Protein AF-A0A3D1SYR7-F1 (afdb_monomer_lite)

Foldseek 3Di:
DDDDDDDVVVVHDDDDPVNVVVCVCCVPPQVACCPDPDPSNVVNVVD

Secondary structure (DSSP, 8-state):
-PPP----TTT--PPPHHHHHHHHHHHHT--S-TT-SSHHHHHHHH-

Structure (mmCIF, N/CA/C/O backbone):
data_AF-A0A3D1SYR7-F1
#
_entry.id   AF-A0A3D1SYR7-F1
#
loop_
_atom_site.group_PDB
_atom_site.id
_atom_site.type_symbol
_atom_site.label_atom_id
_atom_site.label_alt_id
_atom_site.label_comp_id
_atom_site.label_asym_id
_atom_site.label_entity_id
_atom_site.label_seq_id
_atom_site.pdbx_PDB_ins_code
_atom_site.Cartn_x
_atom_site.Cartn_y
_atom_site.Cartn_z
_atom_site.occupancy
_atom_site.B_iso_or_equiv
_atom_site.auth_seq_id
_atom_site.auth_comp_id
_atom_site.auth_asym_id
_atom_site.auth_atom_id
_atom_site.pdb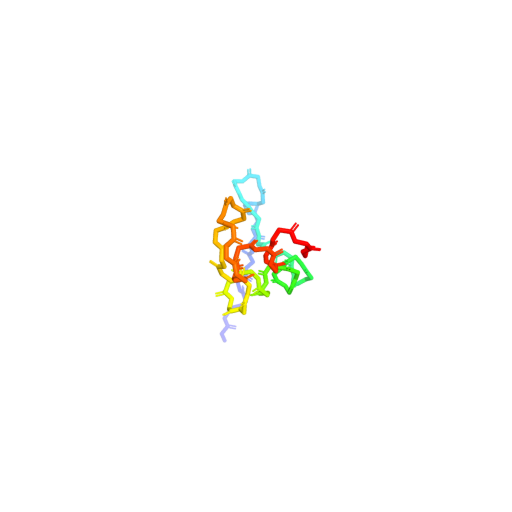x_PDB_model_num
ATOM 1 N N . MET A 1 1 ? -17.981 -16.481 21.692 1.00 72.19 1 MET A N 1
ATOM 2 C CA . MET A 1 1 ? -16.738 -15.685 21.586 1.00 72.19 1 MET A CA 1
ATOM 3 C C . MET A 1 1 ? -17.087 -14.214 21.732 1.00 72.19 1 MET A C 1
ATOM 5 O O . MET A 1 1 ? -18.059 -13.782 21.124 1.00 72.19 1 MET A O 1
ATOM 9 N N . THR A 1 2 ? -16.356 -13.466 22.555 1.00 84.44 2 THR A N 1
ATOM 10 C CA . THR A 1 2 ? -16.633 -12.046 22.833 1.00 84.44 2 THR A CA 1
ATOM 11 C C . THR A 1 2 ? -16.122 -11.165 21.689 1.00 84.44 2 THR A C 1
ATOM 13 O O . THR A 1 2 ? -15.001 -11.351 21.215 1.00 84.44 2 THR A O 1
ATOM 16 N N . LYS A 1 3 ? -16.936 -10.208 21.226 1.00 92.38 3 LYS A N 1
ATOM 17 C CA . LYS A 1 3 ? -16.557 -9.255 20.171 1.00 92.38 3 LYS A CA 1
ATOM 18 C C . LYS A 1 3 ? -15.517 -8.266 20.713 1.00 92.38 3 LYS A C 1
ATOM 20 O O . LYS A 1 3 ? -15.753 -7.635 21.738 1.00 92.38 3 LYS A O 1
ATOM 25 N N . ARG A 1 4 ? -14.384 -8.117 20.020 1.00 94.75 4 ARG A N 1
ATOM 26 C CA . ARG A 1 4 ? -13.361 -7.106 20.340 1.00 94.75 4 ARG A CA 1
ATOM 27 C C . ARG A 1 4 ? -13.765 -5.750 19.759 1.00 94.75 4 ARG A C 1
ATOM 29 O O . ARG A 1 4 ? -14.265 -5.699 18.637 1.00 94.75 4 ARG A O 1
ATOM 36 N N . ILE A 1 5 ? -13.534 -4.678 20.513 1.00 95.69 5 ILE A N 1
ATOM 37 C CA . ILE A 1 5 ? -13.782 -3.292 20.096 1.00 95.69 5 ILE A CA 1
ATOM 38 C C . ILE A 1 5 ? -12.453 -2.544 20.184 1.00 95.69 5 ILE A C 1
ATOM 40 O O . ILE A 1 5 ? -11.776 -2.615 21.207 1.00 95.69 5 ILE A O 1
ATOM 44 N N . TYR A 1 6 ? -12.074 -1.863 19.106 1.00 96.38 6 TYR A N 1
ATOM 45 C CA . TYR A 1 6 ? -10.886 -1.018 19.059 1.00 96.38 6 TYR A CA 1
ATOM 46 C C . TYR A 1 6 ? -11.307 0.438 19.265 1.00 96.38 6 TYR A C 1
ATOM 48 O O . TYR A 1 6 ? -12.184 0.919 18.554 1.00 96.38 6 TYR A O 1
ATOM 56 N N . MET A 1 7 ? -10.734 1.111 20.264 1.00 97.19 7 MET A N 1
ATOM 57 C CA . MET A 1 7 ? -11.089 2.494 20.626 1.00 97.19 7 MET A CA 1
ATOM 58 C C . MET A 1 7 ? -9.857 3.397 20.780 1.00 97.19 7 MET A C 1
ATOM 60 O O . MET A 1 7 ? -9.974 4.498 21.302 1.00 97.19 7 MET A O 1
ATOM 64 N N . ASP A 1 8 ? -8.686 2.955 20.314 1.00 97.75 8 ASP A N 1
ATOM 65 C CA . ASP A 1 8 ? -7.420 3.692 20.433 1.00 97.75 8 ASP A CA 1
ATOM 66 C C . ASP A 1 8 ? -6.996 4.342 19.103 1.00 97.75 8 ASP A C 1
ATOM 68 O O . ASP A 1 8 ? -5.846 4.276 18.674 1.00 97.75 8 ASP A O 1
ATOM 72 N N . HIS A 1 9 ? -7.958 4.970 18.418 1.00 97.75 9 HIS A N 1
ATOM 73 C CA . HIS A 1 9 ? -7.728 5.627 17.125 1.00 97.75 9 HIS A CA 1
ATOM 74 C C . HIS A 1 9 ? -6.802 6.852 17.206 1.00 97.75 9 HIS A C 1
ATOM 76 O O . HIS A 1 9 ? -6.304 7.315 16.181 1.00 97.75 9 HIS A O 1
ATOM 82 N N . ALA A 1 10 ? -6.576 7.380 18.413 1.00 98.06 10 ALA A N 1
ATOM 83 C CA . ALA A 1 10 ? -5.640 8.473 18.651 1.00 98.06 10 ALA A CA 1
ATOM 84 C C . ALA A 1 10 ? -4.174 8.014 18.572 1.00 98.06 10 ALA A C 1
ATOM 86 O O . ALA A 1 10 ? -3.320 8.808 18.184 1.00 98.06 10 ALA A O 1
ATOM 87 N N . ALA A 1 11 ? -3.878 6.752 18.910 1.00 98.38 11 ALA A N 1
ATOM 88 C CA . ALA A 1 11 ? -2.537 6.190 18.781 1.00 98.38 11 ALA A CA 1
ATOM 89 C C . ALA A 1 11 ? -2.235 5.759 17.339 1.00 98.38 11 ALA A C 1
ATOM 91 O O . ALA A 1 11 ? -1.172 6.067 16.801 1.00 98.38 11 ALA A O 1
ATOM 92 N N . THR A 1 12 ? -3.160 5.033 16.702 1.00 97.94 12 THR A N 1
ATOM 93 C CA . THR A 1 12 ? -3.045 4.623 15.296 1.00 97.94 12 THR A CA 1
ATOM 94 C C . THR A 1 12 ? -4.396 4.190 14.729 1.00 97.94 12 THR A C 1
ATOM 96 O O . THR A 1 12 ? -5.392 4.108 15.440 1.00 97.94 12 THR A O 1
ATOM 99 N N . THR A 1 13 ? -4.460 3.905 13.430 1.00 97.81 13 THR A N 1
ATOM 100 C CA . THR A 1 13 ? -5.701 3.518 12.754 1.00 97.81 13 THR A CA 1
ATOM 101 C C . THR A 1 13 ? -5.494 2.289 11.871 1.00 97.81 13 THR A C 1
ATOM 103 O O . THR A 1 13 ? -4.404 2.090 11.330 1.00 97.81 13 THR A O 1
ATOM 106 N N . PRO A 1 14 ? -6.519 1.429 11.722 1.00 97.12 14 PRO A N 1
ATOM 107 C CA . PRO A 1 14 ? -6.466 0.354 10.746 1.00 97.12 14 PRO A CA 1
ATOM 108 C C . PRO A 1 14 ? -6.437 0.940 9.333 1.00 97.12 14 PRO A C 1
ATOM 110 O O . PRO A 1 14 ? -7.076 1.955 9.053 1.00 97.12 1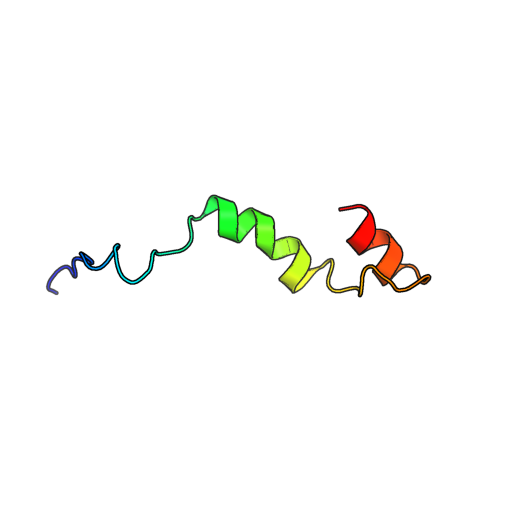4 PRO A O 1
ATOM 113 N N . LEU A 1 15 ? -5.728 0.267 8.432 1.00 97.81 15 LEU A N 1
ATOM 114 C CA . LEU A 1 15 ? -5.678 0.669 7.034 1.00 97.81 15 LEU A CA 1
ATOM 115 C C . LEU A 1 15 ? -7.069 0.542 6.400 1.00 97.81 15 LEU A C 1
ATOM 117 O O . LEU A 1 15 ? -7.737 -0.484 6.552 1.00 97.81 15 LEU A O 1
ATOM 121 N N . HIS A 1 16 ? -7.499 1.571 5.671 1.00 98.31 16 HIS A N 1
ATOM 122 C CA . HIS A 1 16 ? -8.735 1.488 4.901 1.00 98.31 16 HIS A CA 1
ATOM 123 C C . HIS A 1 16 ? -8.575 0.435 3.789 1.00 98.31 16 HIS A C 1
ATOM 125 O O . HIS A 1 16 ? -7.543 0.450 3.111 1.00 98.31 16 HIS A O 1
ATOM 131 N N . PRO A 1 17 ? -9.558 -0.454 3.546 1.00 98.31 17 PRO A N 1
ATOM 132 C CA . PRO A 1 17 ? -9.428 -1.506 2.535 1.00 98.31 17 PRO A CA 1
ATOM 133 C C . PRO A 1 17 ? -9.069 -0.981 1.139 1.00 98.31 17 PRO A C 1
ATOM 135 O O . PRO A 1 17 ? -8.255 -1.582 0.446 1.00 98.31 17 PRO A O 1
ATOM 138 N N . GLU A 1 18 ? -9.617 0.172 0.749 1.00 98.50 18 GLU A N 1
ATOM 139 C CA . GLU A 1 18 ? -9.310 0.805 -0.543 1.00 98.50 18 GLU A CA 1
ATOM 140 C C . GLU A 1 18 ? -7.874 1.338 -0.614 1.00 98.50 18 GLU A C 1
ATOM 142 O O . GLU A 1 18 ? -7.241 1.259 -1.662 1.00 98.50 18 GLU A O 1
ATOM 147 N N . VAL A 1 19 ? -7.326 1.819 0.508 1.00 98.38 19 VAL A N 1
ATOM 148 C CA . VAL A 1 19 ? -5.924 2.257 0.570 1.00 98.38 19 VAL A CA 1
ATOM 149 C C . VAL A 1 19 ? -5.001 1.048 0.458 1.00 98.38 19 VAL A C 1
ATOM 151 O O . VAL A 1 19 ? -4.038 1.093 -0.301 1.00 98.38 19 VAL A O 1
ATOM 154 N N . LEU A 1 20 ? -5.322 -0.060 1.139 1.00 98.44 20 LEU A N 1
ATOM 155 C CA . LEU A 1 20 ? -4.581 -1.312 0.972 1.00 98.44 20 LEU A CA 1
ATOM 156 C C . LEU A 1 20 ? -4.592 -1.759 -0.493 1.00 98.44 20 LEU A C 1
ATOM 158 O O . LEU A 1 20 ? -3.533 -2.035 -1.047 1.00 98.44 20 LEU A O 1
ATOM 162 N N . ALA A 1 21 ? -5.767 -1.783 -1.126 1.00 98.06 21 ALA A N 1
ATOM 163 C CA . ALA A 1 21 ? -5.911 -2.176 -2.525 1.00 98.06 21 ALA A CA 1
ATOM 164 C C . ALA A 1 21 ? -5.092 -1.283 -3.470 1.00 98.06 21 ALA A C 1
ATOM 166 O O . ALA A 1 21 ? -4.428 -1.805 -4.360 1.00 98.06 21 ALA A O 1
ATOM 167 N N . ALA A 1 22 ? -5.074 0.034 -3.242 1.00 97.94 22 ALA A N 1
ATOM 168 C CA . ALA A 1 22 ? -4.261 0.969 -4.019 1.00 97.94 22 ALA A CA 1
ATOM 169 C C . ALA A 1 22 ? -2.748 0.752 -3.830 1.00 97.94 22 ALA A C 1
ATOM 171 O O . ALA A 1 22 ? -1.972 0.983 -4.751 1.00 97.94 22 ALA A O 1
ATOM 172 N N . MET A 1 23 ? -2.319 0.286 -2.652 1.00 98.12 23 MET A N 1
ATOM 173 C CA . MET A 1 23 ? -0.911 -0.016 -2.373 1.00 98.12 23 MET A CA 1
ATOM 174 C C . MET A 1 23 ? -0.455 -1.361 -2.949 1.00 98.12 23 MET A C 1
ATOM 176 O O . MET A 1 23 ? 0.724 -1.505 -3.271 1.00 98.12 23 MET A O 1
ATOM 180 N N . MET A 1 24 ? -1.357 -2.343 -3.070 1.00 98.31 24 MET A N 1
ATOM 181 C CA . MET A 1 24 ? -1.001 -3.718 -3.444 1.00 98.31 24 MET A CA 1
ATOM 182 C C . MET A 1 24 ? -0.154 -3.837 -4.721 1.00 98.31 24 MET A C 1
ATOM 184 O O . MET A 1 24 ? 0.843 -4.555 -4.652 1.00 98.31 24 MET A O 1
ATOM 188 N N . PRO A 1 25 ? -0.446 -3.132 -5.836 1.00 98.00 25 PRO A N 1
ATOM 189 C CA . PRO A 1 25 ? 0.348 -3.249 -7.059 1.00 98.00 25 PRO A CA 1
ATOM 190 C C . PRO A 1 25 ? 1.839 -2.983 -6.836 1.00 98.00 25 PRO A C 1
ATOM 192 O O . PRO A 1 25 ? 2.675 -3.708 -7.362 1.00 98.00 25 PRO A O 1
ATOM 195 N N . TYR A 1 26 ? 2.189 -2.009 -5.994 1.00 97.62 26 TYR A N 1
ATOM 196 C CA . TYR A 1 26 ? 3.579 -1.643 -5.696 1.00 97.62 26 TYR A CA 1
ATOM 197 C C . TYR A 1 26 ? 4.285 -2.629 -4.754 1.00 97.62 26 TYR A C 1
ATOM 199 O O . TYR A 1 26 ? 5.510 -2.615 -4.644 1.00 97.62 26 TYR A O 1
ATOM 207 N N . LEU A 1 27 ? 3.523 -3.492 -4.076 1.00 97.50 27 LEU A N 1
ATOM 208 C CA . LEU A 1 27 ? 4.042 -4.542 -3.198 1.00 97.50 27 LEU A CA 1
ATOM 209 C C . LEU A 1 27 ? 4.176 -5.897 -3.905 1.00 97.50 27 LEU A C 1
ATOM 211 O O . LEU A 1 27 ? 4.839 -6.785 -3.371 1.00 97.50 27 LEU A O 1
ATOM 215 N N . THR A 1 28 ? 3.558 -6.072 -5.076 1.00 97.25 28 THR A N 1
ATOM 216 C CA . THR A 1 28 ? 3.530 -7.357 -5.790 1.00 97.25 28 THR A CA 1
ATOM 217 C C . THR A 1 28 ? 4.097 -7.275 -7.201 1.00 97.25 28 THR A C 1
ATOM 219 O O . THR A 1 28 ? 4.989 -8.045 -7.543 1.00 97.25 28 THR A O 1
ATOM 222 N N . GLU A 1 29 ? 3.596 -6.357 -8.024 1.00 97.00 29 GLU A N 1
ATOM 223 C CA . GLU A 1 29 ? 3.819 -6.341 -9.476 1.00 97.00 29 GLU A CA 1
ATOM 224 C C . GLU A 1 29 ? 4.788 -5.231 -9.899 1.00 97.00 29 GLU A C 1
ATOM 226 O O . GLU A 1 29 ? 5.670 -5.446 -10.725 1.00 97.00 29 GLU A O 1
ATOM 231 N N . LEU A 1 30 ? 4.677 -4.056 -9.280 1.00 97.69 30 LEU A N 1
ATOM 232 C CA . LEU A 1 30 ? 5.414 -2.836 -9.609 1.00 97.69 30 LEU A CA 1
ATOM 233 C C . LEU A 1 30 ? 6.503 -2.535 -8.571 1.00 97.69 30 LEU A C 1
ATOM 235 O O . LEU A 1 30 ? 6.628 -1.413 -8.086 1.00 97.69 30 LEU A O 1
ATOM 239 N N . TYR A 1 31 ? 7.319 -3.534 -8.241 1.00 97.06 31 TYR A N 1
ATOM 240 C CA . TYR A 1 31 ? 8.352 -3.453 -7.196 1.00 97.06 31 TYR A CA 1
ATOM 241 C C . TYR A 1 31 ? 9.657 -2.751 -7.630 1.00 97.06 31 TYR A C 1
ATOM 243 O O . TYR A 1 31 ? 10.630 -2.709 -6.873 1.00 97.06 31 TYR A O 1
ATOM 251 N N . GLY A 1 32 ? 9.735 -2.252 -8.867 1.00 97.81 32 GLY A N 1
ATOM 252 C CA . GLY A 1 32 ? 10.935 -1.616 -9.402 1.00 97.81 32 GLY A CA 1
ATOM 253 C C . GLY A 1 32 ? 11.309 -0.329 -8.662 1.00 97.81 32 GLY A C 1
ATOM 254 O O . GLY A 1 32 ? 10.453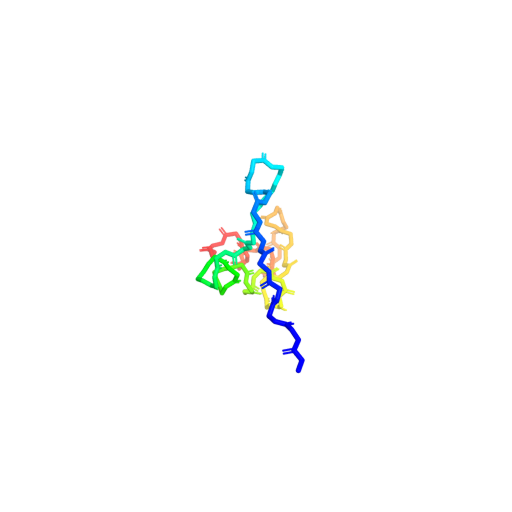 0.437 -8.237 1.00 97.81 32 GLY A O 1
ATOM 255 N N . ASN A 1 33 ? 12.611 -0.047 -8.543 1.00 98.06 33 ASN A N 1
ATOM 256 C CA . ASN A 1 33 ? 13.065 1.254 -8.050 1.00 98.06 33 ASN A CA 1
ATOM 257 C C . ASN A 1 33 ? 12.716 2.343 -9.091 1.00 98.06 33 ASN A C 1
ATOM 259 O O . ASN A 1 33 ? 13.258 2.276 -10.199 1.00 98.06 33 ASN A O 1
ATOM 263 N N . PRO A 1 34 ? 11.898 3.365 -8.765 1.00 97.62 34 PRO A N 1
ATOM 264 C CA . PRO A 1 34 ? 11.484 4.400 -9.723 1.00 97.62 34 PRO A CA 1
ATOM 265 C C . PRO A 1 34 ? 12.639 5.216 -10.327 1.00 97.62 34 PRO A C 1
ATOM 267 O O . PRO A 1 34 ? 12.478 5.862 -11.363 1.00 97.62 34 PRO A O 1
ATOM 270 N N . SER A 1 35 ? 13.812 5.202 -9.687 1.00 98.06 35 SER A N 1
ATOM 271 C CA . SER A 1 35 ? 15.023 5.875 -10.172 1.00 98.06 35 SER A CA 1
ATOM 272 C C . SER A 1 35 ? 15.799 5.058 -11.210 1.00 98.06 35 SER A C 1
ATOM 274 O O . SER A 1 35 ? 16.689 5.592 -11.872 1.00 98.06 35 SER A O 1
ATOM 276 N N . SER A 1 36 ? 15.497 3.766 -11.362 1.00 98.31 36 SER A N 1
ATOM 277 C CA . SER A 1 36 ? 16.175 2.906 -12.328 1.00 98.31 36 SER A CA 1
ATOM 278 C C . SER A 1 36 ? 15.746 3.210 -13.762 1.00 98.31 36 SER A C 1
ATOM 280 O O . SER A 1 36 ? 14.566 3.363 -14.067 1.00 98.31 36 SER A O 1
ATOM 282 N N . ILE A 1 37 ? 16.714 3.209 -14.682 1.00 97.38 37 ILE A N 1
ATOM 283 C CA . ILE A 1 37 ? 16.459 3.484 -16.104 1.00 97.38 37 ILE A CA 1
ATOM 284 C C . ILE A 1 37 ? 15.947 2.271 -16.889 1.00 97.38 37 ILE A C 1
ATOM 286 O O . ILE A 1 37 ? 15.500 2.446 -18.018 1.00 97.38 37 ILE A O 1
ATOM 290 N N . HIS A 1 38 ? 16.033 1.053 -16.344 1.00 97.19 38 HIS A N 1
ATOM 291 C CA . HIS A 1 38 ? 15.562 -0.182 -16.987 1.00 97.19 38 HIS A CA 1
ATOM 292 C C . HIS A 1 38 ? 14.036 -0.354 -16.865 1.00 97.19 38 HIS A C 1
ATOM 294 O O . HIS A 1 38 ? 13.393 0.376 -16.113 1.00 97.19 38 HIS A O 1
ATOM 300 N N . SER A 1 39 ? 13.454 -1.320 -17.5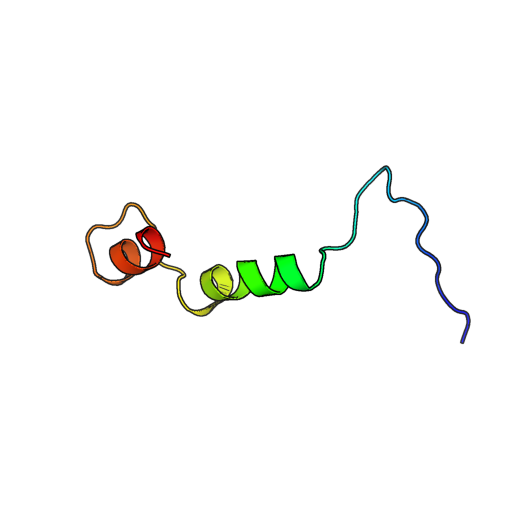91 1.00 97.06 39 SER A N 1
ATOM 301 C CA . SER A 1 39 ? 11.992 -1.510 -17.722 1.00 97.06 39 SER A CA 1
ATOM 302 C C . SER A 1 39 ? 11.252 -1.481 -16.386 1.00 97.06 39 SER A C 1
ATOM 304 O O . SER A 1 39 ? 10.415 -0.606 -16.198 1.00 97.06 39 SER A O 1
ATOM 306 N N . PHE A 1 40 ? 11.667 -2.311 -15.424 1.00 97.56 40 PHE A N 1
ATOM 307 C CA . PHE A 1 40 ? 11.039 -2.367 -14.097 1.00 97.56 40 PHE A CA 1
ATOM 308 C C . PHE A 1 40 ? 10.962 -1.006 -13.380 1.00 97.56 40 PHE A C 1
ATOM 310 O O . PHE A 1 40 ? 9.967 -0.713 -12.735 1.00 97.56 40 PHE A O 1
ATOM 317 N N . GLY A 1 41 ? 11.992 -0.156 -13.484 1.00 97.56 41 GLY A N 1
ATOM 318 C CA . GLY A 1 41 ? 11.977 1.160 -12.835 1.00 97.56 41 GLY A CA 1
ATOM 319 C C . GLY A 1 41 ? 11.111 2.180 -13.570 1.00 97.56 41 GLY A C 1
ATOM 320 O O . GLY A 1 41 ? 10.411 2.974 -12.943 1.00 97.56 41 GLY A O 1
ATOM 321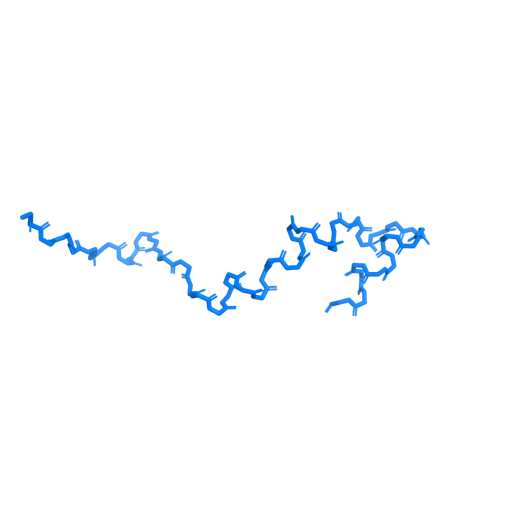 N N . ARG A 1 42 ? 11.116 2.134 -14.909 1.00 96.75 42 ARG A N 1
ATOM 322 C CA . ARG A 1 42 ? 10.274 3.012 -15.734 1.00 96.75 42 ARG A CA 1
ATOM 323 C C . ARG A 1 42 ? 8.789 2.707 -15.562 1.00 96.75 42 ARG A C 1
ATOM 325 O O . ARG A 1 42 ? 8.012 3.650 -15.498 1.00 96.75 42 ARG A O 1
ATOM 332 N N . GLU A 1 43 ? 8.425 1.431 -15.466 1.00 96.38 43 GLU A N 1
ATOM 333 C CA . GLU A 1 43 ? 7.046 0.988 -15.226 1.00 96.38 43 GLU A CA 1
ATOM 334 C C . GLU A 1 43 ? 6.545 1.472 -13.860 1.00 96.38 43 GLU A C 1
ATOM 336 O O . GLU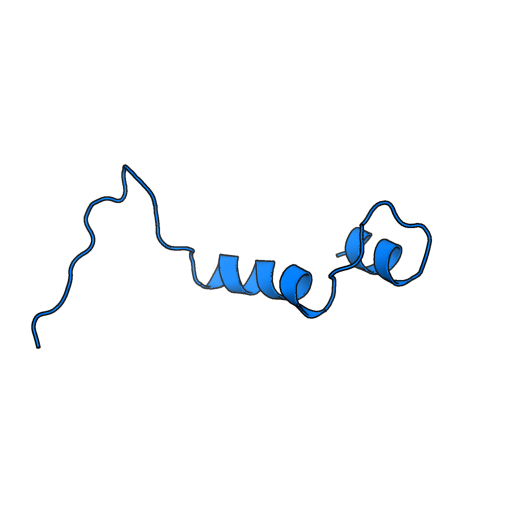 A 1 43 ? 5.538 2.172 -13.806 1.00 96.38 43 GLU A O 1
ATOM 341 N N . THR A 1 44 ? 7.293 1.231 -12.774 1.00 97.25 44 THR A N 1
ATOM 342 C CA . THR A 1 44 ? 6.899 1.717 -11.438 1.00 97.25 44 THR A CA 1
ATOM 343 C C . THR A 1 44 ? 6.822 3.244 -11.358 1.00 97.25 44 THR A C 1
ATOM 345 O O . THR A 1 44 ? 5.971 3.776 -10.658 1.00 97.25 44 THR A O 1
ATOM 348 N N . ARG A 1 45 ? 7.678 3.981 -12.079 1.00 96.25 45 ARG A N 1
ATOM 349 C CA . ARG A 1 45 ? 7.637 5.455 -12.094 1.00 96.25 45 ARG A CA 1
ATOM 350 C C . ARG A 1 45 ? 6.391 6.028 -12.785 1.00 96.25 45 ARG A C 1
ATOM 352 O O . ARG A 1 45 ? 6.050 7.180 -12.532 1.00 96.25 45 ARG A O 1
ATOM 359 N N . GLN A 1 46 ? 5.787 5.284 -13.709 1.00 93.38 46 GLN A N 1
ATOM 360 C CA . GLN A 1 46 ? 4.642 5.736 -14.508 1.00 93.38 46 GLN A CA 1
ATOM 361 C C . GLN A 1 46 ? 3.284 5.394 -13.883 1.00 93.38 46 GLN A C 1
ATOM 363 O O . GLN A 1 46 ? 2.275 5.908 -14.363 1.00 93.38 46 GLN A O 1
ATOM 368 N N . ALA A 1 47 ? 3.271 4.538 -12.862 1.00 89.00 47 ALA A N 1
ATOM 369 C CA . ALA A 1 47 ? 2.082 4.136 -12.121 1.00 89.00 47 ALA A CA 1
ATOM 370 C C . ALA A 1 47 ? 1.727 5.145 -11.027 1.00 89.00 47 ALA A C 1
ATOM 372 O O . ALA A 1 47 ? 0.535 5.500 -10.934 1.00 89.00 47 ALA A O 1
#

pLDDT: mean 96.34, std 4.35, range [72.19, 98.5]

Radius of gyration: 17.06 Å; chains: 1; bounding box: 33×24×41 Å

Sequence (47 aa):
MTKRIYMDHAATTPLHPEVLAAMMPYLTELYGNPSSIHSFGRETRQA